Protein AF-A0A7W0TZF8-F1 (afdb_monomer)

Radius of gyration: 10.67 Å; Cα contacts (8 Å, |Δi|>4): 109; chains: 1; bounding box: 21×29×24 Å

Sequence (59 aa):
LRETPSLDGALIVGQPQGSLLVVTGPVVEGSSLLWYPVQSAVDPALTGFIAADLVGTEP

pLDDT: mean 86.59, std 9.42, range [44.78, 94.69]

Secondary structure (DSSP, 8-state):
-BSSSSTTS-B--PPPTT--EEE-S--EEETTEEEEEEEESS-TT-EEEEEGGGS----

Structure (mmCIF, N/CA/C/O backbone):
data_AF-A0A7W0TZF8-F1
#
_entry.id   AF-A0A7W0TZF8-F1
#
loop_
_atom_site.group_PDB
_atom_site.id
_atom_site.type_symbol
_atom_site.label_at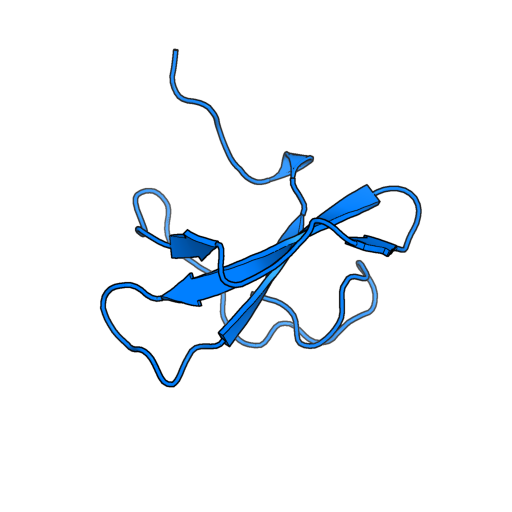om_id
_atom_site.label_alt_id
_atom_site.label_comp_id
_atom_site.label_asym_id
_atom_site.label_entity_id
_atom_site.label_seq_id
_atom_site.pdbx_PDB_ins_code
_atom_site.Cartn_x
_atom_site.Cartn_y
_atom_site.Cartn_z
_atom_site.occupancy
_atom_site.B_iso_or_equiv
_atom_site.auth_seq_id
_atom_site.auth_comp_id
_atom_site.auth_asym_id
_atom_site.auth_atom_id
_atom_site.pdbx_PDB_model_num
ATOM 1 N N . LEU A 1 1 ? 7.563 -1.239 3.041 1.00 87.69 1 LEU A N 1
ATOM 2 C CA . LEU A 1 1 ? 6.645 -2.148 2.328 1.00 87.69 1 LEU A CA 1
ATOM 3 C C . LEU A 1 1 ? 6.813 -3.544 2.877 1.00 87.69 1 LEU A C 1
ATOM 5 O O . LEU A 1 1 ? 7.951 -3.972 3.060 1.00 87.69 1 LEU A O 1
ATOM 9 N N . ARG A 1 2 ? 5.708 -4.226 3.157 1.00 90.50 2 ARG A N 1
ATOM 10 C CA . ARG A 1 2 ? 5.702 -5.628 3.582 1.00 90.50 2 ARG A CA 1
ATOM 11 C C . ARG A 1 2 ? 5.044 -6.517 2.537 1.00 90.50 2 ARG A C 1
ATOM 13 O O . ARG A 1 2 ? 4.185 -6.039 1.800 1.00 90.50 2 ARG A O 1
ATOM 20 N N . GLU A 1 3 ? 5.443 -7.785 2.497 1.00 91.44 3 GLU A N 1
ATOM 21 C CA . GLU A 1 3 ? 4.888 -8.784 1.567 1.00 91.44 3 GLU A CA 1
ATOM 22 C C . GLU A 1 3 ? 3.421 -9.101 1.852 1.00 91.44 3 GLU A C 1
ATOM 24 O O . GLU A 1 3 ? 2.643 -9.345 0.936 1.00 91.44 3 GLU A O 1
ATOM 29 N N . THR A 1 4 ? 3.026 -9.047 3.123 1.00 90.88 4 THR A N 1
ATOM 30 C CA . THR A 1 4 ? 1.656 -9.306 3.570 1.00 90.88 4 THR A CA 1
ATOM 31 C C . THR A 1 4 ? 1.155 -8.161 4.450 1.00 90.88 4 THR A C 1
ATOM 33 O O . THR A 1 4 ? 1.976 -7.508 5.104 1.00 90.88 4 THR A O 1
ATOM 36 N N . PRO A 1 5 ? -0.169 -7.937 4.539 1.00 89.81 5 PRO A N 1
ATOM 37 C CA . PRO A 1 5 ? -0.775 -6.960 5.444 1.00 89.81 5 PRO A CA 1
ATOM 38 C C . PRO A 1 5 ? -0.711 -7.447 6.905 1.00 89.81 5 PRO A C 1
ATOM 40 O O . PRO A 1 5 ? -1.715 -7.784 7.517 1.00 89.81 5 PRO A O 1
ATOM 43 N N . SER A 1 6 ? 0.494 -7.583 7.453 1.00 88.88 6 SER A N 1
ATOM 44 C CA . SER A 1 6 ? 0.744 -8.086 8.804 1.00 88.88 6 SER A CA 1
ATOM 45 C C . SER A 1 6 ? 2.065 -7.542 9.340 1.00 88.88 6 SER A C 1
ATOM 47 O O . SER A 1 6 ? 3.031 -7.372 8.591 1.00 88.88 6 SER A O 1
ATOM 49 N N . LEU A 1 7 ? 2.129 -7.310 10.653 1.00 85.38 7 LEU A N 1
ATOM 50 C CA . LEU A 1 7 ? 3.367 -6.930 11.342 1.00 85.38 7 LEU A CA 1
ATOM 51 C C . LEU A 1 7 ? 4.398 -8.069 11.386 1.00 85.38 7 LEU A C 1
ATOM 53 O O . LEU A 1 7 ? 5.589 -7.799 11.557 1.00 85.38 7 LEU A O 1
ATOM 57 N N . ASP A 1 8 ? 3.961 -9.305 11.161 1.00 87.56 8 ASP A N 1
ATOM 58 C CA . ASP A 1 8 ? 4.811 -10.492 11.036 1.00 87.56 8 ASP A CA 1
ATOM 59 C C . ASP A 1 8 ? 5.256 -10.742 9.584 1.00 87.56 8 ASP A C 1
ATOM 61 O O . ASP A 1 8 ? 6.157 -11.539 9.334 1.00 87.56 8 ASP A O 1
ATOM 65 N N . GLY A 1 9 ? 4.649 -10.051 8.610 1.00 83.69 9 GLY A N 1
ATOM 66 C CA . GLY A 1 9 ? 5.006 -10.166 7.196 1.00 83.69 9 GLY A CA 1
ATOM 67 C C . GLY A 1 9 ? 6.421 -9.666 6.924 1.00 83.69 9 GLY A C 1
ATOM 68 O O . GLY A 1 9 ? 6.820 -8.639 7.473 1.00 83.69 9 GLY A O 1
ATOM 69 N N . ALA A 1 10 ? 7.180 -10.331 6.054 1.00 89.25 10 ALA A N 1
ATOM 70 C CA . ALA A 1 10 ? 8.548 -9.910 5.767 1.00 89.25 10 ALA A CA 1
ATOM 71 C C . ALA A 1 10 ? 8.596 -8.469 5.227 1.00 89.25 10 ALA A C 1
ATOM 73 O O . ALA A 1 10 ? 7.746 -8.036 4.439 1.00 89.25 10 ALA A O 1
ATOM 74 N N . LEU A 1 11 ? 9.591 -7.705 5.684 1.00 88.62 11 LEU A N 1
ATOM 75 C CA . LEU A 1 11 ? 9.847 -6.364 5.176 1.00 88.62 11 LEU A CA 1
ATOM 76 C C . LEU A 1 11 ? 10.545 -6.485 3.820 1.00 88.62 11 LEU A C 1
ATOM 78 O O . LEU A 1 11 ? 11.696 -6.901 3.758 1.00 88.62 11 LEU A O 1
ATOM 82 N N . ILE A 1 12 ? 9.860 -6.075 2.755 1.00 87.69 12 ILE A N 1
ATOM 83 C CA . ILE A 1 12 ? 10.439 -6.006 1.408 1.00 87.69 12 ILE A CA 1
ATOM 84 C C . ILE A 1 12 ? 11.504 -4.911 1.384 1.00 87.69 12 ILE A C 1
ATOM 86 O O . ILE A 1 12 ? 12.638 -5.118 0.971 1.00 87.69 12 ILE A O 1
ATOM 90 N N . VAL A 1 13 ? 11.116 -3.713 1.829 1.00 86.31 13 VAL A N 1
ATOM 91 C CA . VAL A 1 13 ? 11.967 -2.523 1.787 1.00 86.31 13 VAL A CA 1
ATOM 92 C C . VAL A 1 13 ? 11.478 -1.477 2.788 1.00 86.31 13 VAL A C 1
ATOM 94 O O . VAL A 1 13 ? 10.271 -1.247 2.926 1.00 86.31 13 VAL A O 1
ATOM 97 N N . GLY A 1 14 ? 12.403 -0.819 3.486 1.00 8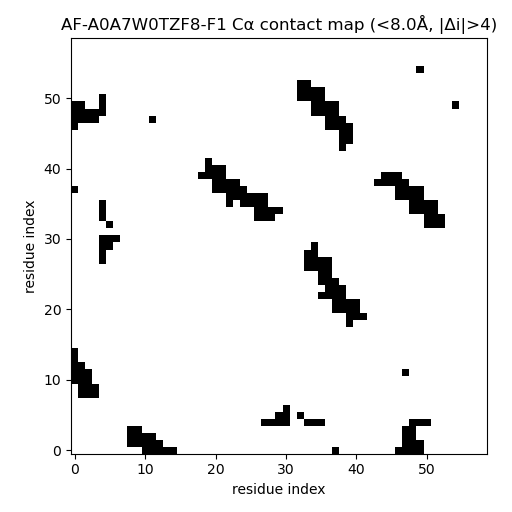3.56 14 GLY A N 1
ATOM 98 C CA . GLY A 1 14 ? 12.102 0.387 4.258 1.00 83.56 14 GLY A CA 1
ATOM 99 C C . GLY A 1 14 ? 11.884 1.564 3.309 1.00 83.56 14 GLY A C 1
ATOM 100 O O . GLY A 1 14 ? 12.725 1.821 2.456 1.00 83.56 14 GLY A O 1
ATOM 101 N N . GLN A 1 15 ? 10.753 2.258 3.421 1.00 80.50 15 GLN A N 1
ATOM 102 C CA . GLN A 1 15 ? 10.503 3.455 2.617 1.00 80.50 15 GLN A CA 1
ATOM 103 C C . GLN A 1 15 ? 11.001 4.673 3.402 1.00 80.50 15 GLN A C 1
ATOM 105 O O . GLN A 1 15 ? 10.556 4.856 4.537 1.00 80.50 15 GLN A O 1
ATOM 110 N N . PRO A 1 16 ? 11.935 5.475 2.861 1.00 80.44 16 PRO A N 1
ATOM 111 C CA . PRO A 1 16 ? 12.352 6.703 3.522 1.00 80.44 16 PRO A CA 1
ATOM 112 C C . PRO A 1 16 ? 11.178 7.685 3.614 1.00 80.44 16 PRO A C 1
ATOM 114 O O . PRO A 1 16 ? 10.252 7.652 2.798 1.00 80.44 16 PRO A O 1
ATOM 117 N N . GLN A 1 17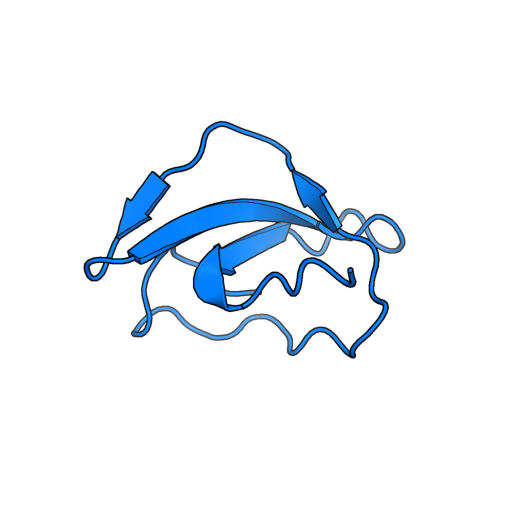 ? 11.220 8.573 4.606 1.00 81.44 17 GLN A N 1
ATOM 118 C CA . GLN A 1 17 ? 10.229 9.640 4.737 1.00 81.44 17 GLN A CA 1
ATOM 119 C C . GLN A 1 17 ? 10.194 10.500 3.461 1.00 81.44 17 GLN A C 1
ATOM 121 O O . GLN A 1 17 ? 11.232 10.738 2.845 1.00 81.44 17 GLN A O 1
ATOM 126 N N . GLY A 1 18 ? 8.997 10.925 3.049 1.00 81.06 18 GLY A N 1
ATOM 127 C CA . GLY A 1 18 ? 8.787 11.662 1.796 1.00 81.06 18 GLY A CA 1
ATOM 128 C C . GLY A 1 18 ? 8.700 10.786 0.539 1.00 81.06 18 GLY A C 1
ATOM 129 O O . GLY A 1 18 ? 8.573 11.316 -0.563 1.00 81.06 18 GLY A O 1
ATOM 130 N N . SER A 1 19 ? 8.744 9.455 0.670 1.00 85.06 19 SER A N 1
ATOM 131 C CA . SER A 1 19 ? 8.503 8.552 -0.463 1.00 85.06 19 SER A CA 1
ATOM 132 C C . SER A 1 19 ? 7.049 8.617 -0.917 1.00 85.06 19 SER A C 1
ATOM 134 O O . SER A 1 19 ? 6.133 8.433 -0.115 1.00 85.06 19 SER A O 1
ATOM 136 N N . LEU A 1 20 ? 6.839 8.811 -2.219 1.00 87.50 20 LEU A N 1
ATOM 137 C CA . LEU A 1 20 ? 5.508 8.779 -2.812 1.00 87.50 20 LEU A CA 1
ATOM 138 C C . LEU A 1 20 ? 5.115 7.341 -3.167 1.00 87.50 20 LEU A C 1
ATOM 140 O O . LEU A 1 20 ? 5.781 6.665 -3.956 1.00 87.50 20 LEU A O 1
ATOM 144 N N . LEU A 1 21 ? 3.999 6.898 -2.598 1.00 89.44 21 LEU A N 1
ATOM 145 C CA . LEU A 1 21 ? 3.412 5.585 -2.825 1.00 89.44 21 LEU A CA 1
ATOM 146 C C . LEU A 1 21 ? 2.017 5.752 -3.427 1.00 89.44 21 LEU A C 1
ATOM 148 O O . LEU A 1 21 ? 1.246 6.611 -3.004 1.00 89.44 21 LEU A O 1
ATOM 152 N N . VAL A 1 22 ? 1.688 4.918 -4.406 1.00 92.06 22 VAL A N 1
ATOM 153 C CA . VAL A 1 22 ? 0.378 4.888 -5.057 1.00 92.06 22 VAL A CA 1
ATOM 154 C C . VAL A 1 22 ? -0.426 3.740 -4.472 1.00 92.06 22 VAL A C 1
ATOM 156 O O . VAL A 1 22 ? 0.040 2.604 -4.485 1.00 92.06 22 VAL A O 1
ATOM 159 N N . VAL A 1 23 ? -1.633 4.019 -3.982 1.00 93.31 23 VAL A N 1
ATOM 160 C CA . VAL A 1 23 ? -2.562 2.978 -3.523 1.00 93.31 23 VAL A CA 1
ATOM 161 C C . VAL A 1 23 ? -3.131 2.250 -4.739 1.00 93.31 23 VAL A C 1
ATOM 163 O O . VAL A 1 23 ? -3.729 2.874 -5.614 1.00 93.31 23 VAL A O 1
ATOM 166 N N . THR A 1 24 ? -2.935 0.935 -4.805 1.00 94.19 24 THR A N 1
ATOM 167 C CA . THR A 1 24 ? -3.290 0.116 -5.978 1.00 94.19 24 THR A CA 1
ATOM 168 C C . THR A 1 24 ? -4.583 -0.678 -5.809 1.00 94.19 24 THR A C 1
ATOM 170 O O . THR A 1 24 ? -5.048 -1.305 -6.759 1.00 94.19 24 THR A O 1
ATOM 173 N N . GLY A 1 25 ? -5.193 -0.654 -4.624 1.00 93.38 25 GLY A N 1
ATOM 174 C CA . GLY A 1 25 ? -6.381 -1.446 -4.323 1.00 93.38 25 GLY A CA 1
ATOM 175 C C . GLY A 1 25 ? -7.077 -1.044 -3.021 1.00 93.38 25 GLY A C 1
ATOM 176 O O . GLY A 1 25 ? -6.667 -0.080 -2.371 1.00 93.38 25 GLY A O 1
ATOM 177 N N . PRO A 1 26 ? -8.146 -1.766 -2.638 1.00 93.00 26 PRO A N 1
ATOM 178 C CA . PRO A 1 26 ? -8.869 -1.496 -1.403 1.00 93.00 26 PRO A CA 1
ATOM 179 C C . PRO A 1 26 ? -7.996 -1.775 -0.177 1.00 93.00 26 PRO A C 1
ATOM 181 O O . PRO A 1 26 ? -7.109 -2.627 -0.205 1.00 93.00 26 PRO A O 1
ATOM 184 N N . VAL A 1 27 ? -8.286 -1.067 0.914 1.00 92.94 27 VAL A N 1
ATOM 185 C CA . VAL A 1 27 ? -7.666 -1.321 2.216 1.00 92.94 27 VAL A CA 1
ATOM 186 C C . VAL A 1 27 ? -7.994 -2.738 2.694 1.00 92.94 27 VAL A C 1
ATOM 188 O O . VAL A 1 27 ? -9.111 -3.224 2.506 1.00 92.94 27 VAL A O 1
ATOM 191 N N . VAL A 1 28 ? -7.016 -3.397 3.310 1.00 94.06 28 VAL A N 1
ATOM 192 C CA . VAL A 1 28 ? -7.140 -4.756 3.845 1.00 94.06 28 VAL A CA 1
ATOM 193 C C . VAL A 1 28 ? -6.853 -4.726 5.338 1.00 94.06 28 VAL A C 1
ATOM 195 O O . VAL A 1 28 ? -5.917 -4.065 5.780 1.00 94.06 28 VAL A O 1
ATOM 198 N N . GLU A 1 29 ? -7.647 -5.439 6.127 1.00 92.31 29 GLU A N 1
ATOM 199 C CA . GLU A 1 29 ? -7.405 -5.582 7.560 1.00 92.31 29 GLU A CA 1
ATOM 200 C C . GLU A 1 29 ? -6.452 -6.756 7.821 1.00 92.31 29 GLU A C 1
ATOM 202 O O . GLU A 1 29 ? -6.604 -7.834 7.242 1.00 92.31 29 GLU A O 1
ATOM 207 N N . GLY A 1 30 ? -5.462 -6.559 8.689 1.00 90.94 30 GLY A N 1
ATOM 208 C CA . GLY A 1 30 ? -4.538 -7.617 9.074 1.00 90.94 30 GLY A CA 1
ATOM 209 C C . GLY A 1 30 ? -3.689 -7.251 10.287 1.00 90.94 30 GLY A C 1
ATOM 210 O O . GLY A 1 30 ? -3.261 -6.109 10.459 1.00 90.94 30 GLY A O 1
ATOM 211 N N . SER A 1 31 ? -3.494 -8.223 11.182 1.00 86.06 31 SER A N 1
ATOM 212 C CA . SER A 1 31 ? -2.860 -8.020 12.497 1.00 86.06 31 SER A CA 1
ATOM 213 C C . SER A 1 31 ? -3.461 -6.848 13.286 1.00 86.06 31 SER A C 1
ATOM 215 O O . SER A 1 31 ? -2.732 -6.061 13.885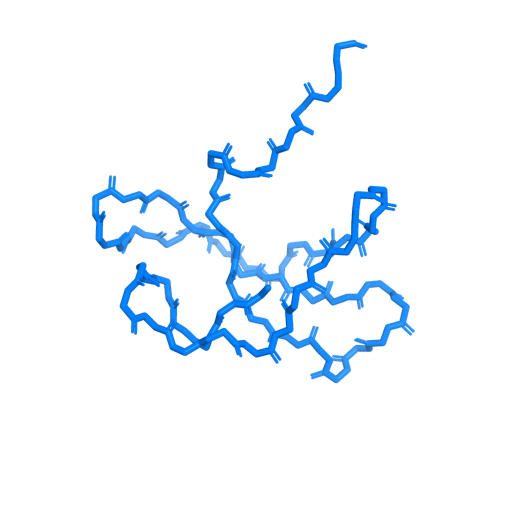 1.00 86.06 31 SER A O 1
ATOM 217 N N . SER A 1 32 ? -4.792 -6.716 13.252 1.00 86.94 32 SER A N 1
ATOM 218 C CA . SER A 1 32 ? -5.550 -5.637 13.909 1.00 86.94 32 SER A CA 1
ATOM 219 C C . SER A 1 32 ? -5.220 -4.219 13.417 1.00 86.94 32 SER A C 1
ATOM 221 O O . SER A 1 32 ? -5.552 -3.244 14.087 1.00 86.94 32 SER A O 1
ATOM 223 N N . LEU A 1 33 ? -4.571 -4.09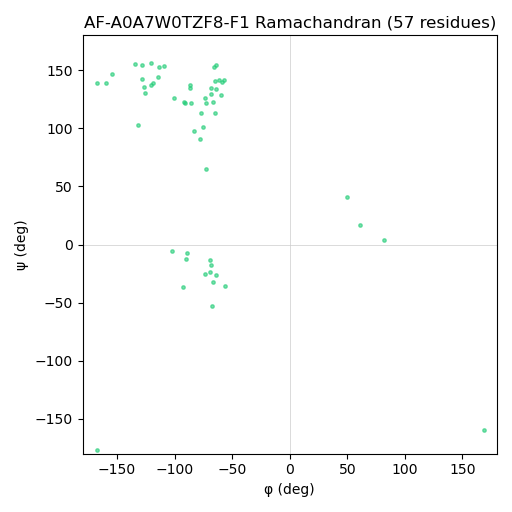4 12.256 1.00 90.25 33 LEU A N 1
ATOM 224 C CA . LEU A 1 33 ? -4.280 -2.830 11.588 1.00 90.25 33 LEU A CA 1
ATOM 225 C C . LEU A 1 33 ? -4.911 -2.813 10.197 1.00 90.25 33 LEU A C 1
ATOM 227 O O . LEU A 1 33 ? -5.135 -3.851 9.574 1.00 90.25 33 LEU A O 1
ATOM 231 N N . LEU A 1 34 ? -5.156 -1.609 9.693 1.00 92.44 34 LEU A N 1
ATOM 232 C CA . LEU A 1 34 ? -5.531 -1.395 8.302 1.00 92.44 34 LEU A CA 1
ATOM 233 C C . LEU A 1 34 ? -4.271 -1.265 7.449 1.00 92.44 34 LEU A C 1
ATOM 235 O O . LEU A 1 34 ? -3.326 -0.578 7.836 1.00 92.44 34 LEU A O 1
ATOM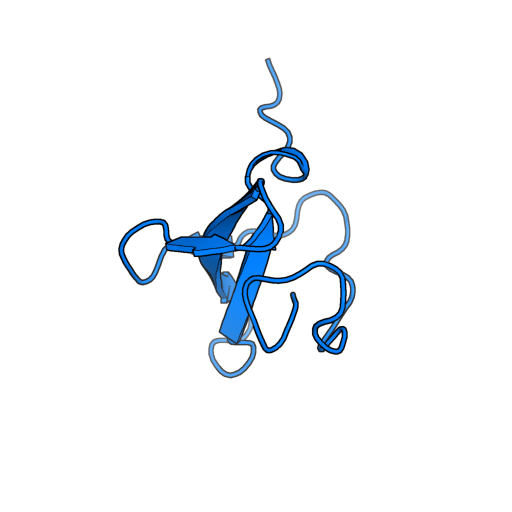 239 N N . TRP A 1 35 ? -4.266 -1.898 6.282 1.00 93.88 35 TRP A N 1
ATOM 240 C CA . TRP A 1 35 ? -3.140 -1.925 5.357 1.00 93.88 35 TRP A CA 1
ATOM 241 C C . TRP A 1 35 ? -3.559 -1.460 3.976 1.00 93.88 35 TRP A C 1
ATOM 243 O O . TRP A 1 35 ? -4.521 -1.966 3.397 1.00 93.88 35 TRP A O 1
ATOM 253 N N . TYR A 1 36 ? -2.788 -0.537 3.417 1.00 93.38 36 TYR A N 1
ATOM 254 C CA . TYR A 1 36 ? -2.948 -0.111 2.039 1.00 93.38 36 TYR A CA 1
ATOM 255 C C . TYR A 1 36 ? -2.050 -0.955 1.133 1.00 93.38 36 TYR A C 1
ATOM 257 O O . TYR A 1 36 ? -0.831 -0.969 1.347 1.00 93.38 36 TYR A O 1
ATOM 265 N N . PRO A 1 37 ? -2.611 -1.648 0.125 1.00 94.69 37 PRO A N 1
ATOM 266 C CA . PRO A 1 37 ? -1.813 -2.155 -0.977 1.00 94.69 37 PRO A CA 1
ATOM 267 C C . PRO A 1 37 ? -1.278 -0.958 -1.757 1.00 94.69 37 PRO A C 1
ATOM 269 O O . PRO A 1 37 ? -2.033 -0.088 -2.201 1.00 94.69 37 PRO A O 1
ATOM 272 N N . VAL A 1 38 ? 0.038 -0.892 -1.878 1.00 93.94 38 VAL A N 1
ATOM 273 C CA . VAL A 1 38 ? 0.739 0.238 -2.468 1.00 93.94 38 VAL A CA 1
ATOM 274 C C . VAL A 1 38 ? 1.816 -0.222 -3.434 1.00 93.94 38 VAL A C 1
ATOM 276 O O . VAL A 1 38 ? 2.377 -1.314 -3.325 1.00 93.94 38 VAL A O 1
ATOM 279 N N . GLN A 1 39 ? 2.132 0.664 -4.363 1.00 93.81 39 GLN A N 1
ATOM 280 C CA . GLN A 1 39 ? 3.237 0.543 -5.295 1.00 93.81 39 GLN A CA 1
ATOM 281 C C . GLN A 1 39 ? 4.073 1.819 -5.238 1.00 93.81 39 GLN A C 1
ATOM 283 O O . GLN A 1 39 ? 3.523 2.914 -5.101 1.00 93.81 39 GLN A O 1
ATOM 288 N N . SER A 1 40 ? 5.395 1.706 -5.341 1.00 89.56 40 SER A N 1
ATOM 289 C CA . SER A 1 40 ? 6.250 2.889 -5.444 1.00 89.56 40 SER A CA 1
ATOM 290 C C . SER A 1 40 ? 5.960 3.652 -6.737 1.00 89.56 40 SER A C 1
ATOM 292 O O . SER A 1 40 ? 5.861 3.071 -7.819 1.00 89.56 40 SER A O 1
ATOM 294 N N . ALA A 1 41 ? 5.823 4.976 -6.621 1.00 88.06 41 ALA A N 1
ATOM 295 C CA . ALA A 1 41 ? 5.645 5.850 -7.778 1.00 88.06 41 ALA A CA 1
ATOM 296 C C . ALA A 1 41 ? 6.918 5.946 -8.638 1.00 88.06 41 ALA A C 1
ATOM 298 O O . ALA A 1 41 ? 6.843 6.272 -9.819 1.00 88.06 41 ALA A O 1
ATOM 299 N N . VAL A 1 42 ? 8.082 5.679 -8.035 1.00 86.44 42 VAL A N 1
ATOM 300 C CA . VAL A 1 4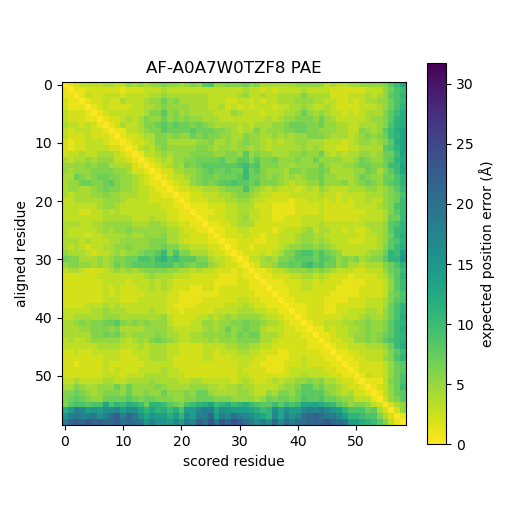2 ? 9.396 5.782 -8.686 1.00 86.44 42 VAL A CA 1
ATOM 301 C C . VAL A 1 42 ? 9.821 4.446 -9.294 1.00 86.44 42 VAL A C 1
ATOM 303 O O . VAL A 1 42 ? 10.414 4.431 -10.367 1.00 86.44 42 VAL A O 1
ATOM 306 N N . ASP A 1 43 ? 9.499 3.332 -8.631 1.00 87.00 43 ASP A N 1
ATOM 307 C CA . ASP A 1 43 ? 9.817 1.985 -9.106 1.00 87.00 43 ASP A CA 1
ATOM 308 C C . ASP A 1 43 ? 8.579 1.074 -9.027 1.00 87.00 43 ASP A C 1
ATOM 310 O O . ASP A 1 43 ? 8.221 0.603 -7.947 1.00 87.00 43 ASP A O 1
ATOM 314 N N . PRO A 1 44 ? 7.897 0.801 -10.151 1.00 86.88 44 PRO A N 1
ATOM 315 C CA . PRO A 1 44 ? 6.644 0.053 -10.137 1.00 86.88 44 PRO A CA 1
ATOM 316 C C . PRO A 1 44 ? 6.813 -1.430 -9.776 1.00 86.88 44 PRO A C 1
ATOM 318 O O . PRO A 1 44 ? 5.818 -2.091 -9.489 1.00 86.88 44 PRO A O 1
ATOM 321 N N . ALA A 1 45 ? 8.041 -1.964 -9.775 1.00 87.56 45 ALA A N 1
ATOM 322 C CA . ALA A 1 45 ? 8.304 -3.330 -9.327 1.00 87.56 45 ALA A CA 1
ATOM 323 C C . ALA A 1 45 ? 8.210 -3.458 -7.795 1.00 87.56 45 ALA A C 1
ATOM 325 O O . ALA A 1 45 ? 7.878 -4.530 -7.282 1.00 87.56 45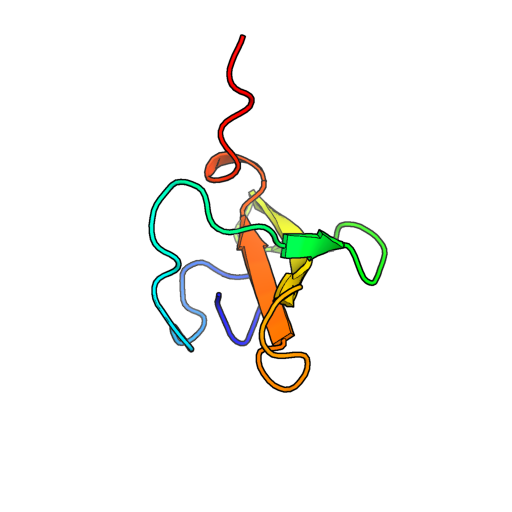 ALA A O 1
ATOM 326 N N . LEU A 1 46 ? 8.432 -2.365 -7.059 1.00 89.44 46 LEU A N 1
ATOM 327 C CA . LEU A 1 46 ? 8.230 -2.307 -5.616 1.00 89.44 46 LEU A CA 1
ATOM 328 C C . LEU A 1 46 ? 6.746 -2.162 -5.275 1.00 89.44 46 LEU A C 1
ATOM 330 O O . LEU A 1 46 ? 6.214 -1.060 -5.120 1.00 89.44 46 LEU A O 1
ATOM 334 N N . THR A 1 47 ? 6.099 -3.309 -5.103 1.00 92.38 47 THR A N 1
ATOM 335 C CA . THR A 1 47 ? 4.735 -3.434 -4.582 1.00 92.38 47 THR A CA 1
ATOM 336 C C . THR A 1 47 ? 4.749 -4.032 -3.180 1.00 92.38 47 THR A C 1
ATOM 338 O O . THR A 1 47 ? 5.683 -4.731 -2.791 1.00 92.38 47 THR A O 1
ATOM 341 N N . GLY A 1 48 ? 3.728 -3.733 -2.385 1.00 93.06 48 GLY A N 1
ATOM 342 C CA . GLY A 1 48 ? 3.540 -4.361 -1.084 1.00 93.06 48 GLY A CA 1
ATOM 343 C C . GLY A 1 48 ? 2.472 -3.663 -0.264 1.00 93.06 48 GLY A C 1
ATOM 344 O O . GLY A 1 48 ? 1.641 -2.929 -0.789 1.00 93.06 48 GLY A O 1
ATOM 345 N N . PHE A 1 49 ? 2.516 -3.876 1.044 1.00 93.06 49 PHE A N 1
ATOM 346 C CA . PHE A 1 49 ? 1.564 -3.298 1.981 1.00 93.06 49 PHE A CA 1
ATOM 347 C C . PHE A 1 49 ? 2.247 -2.306 2.921 1.00 93.06 49 PHE A C 1
ATOM 349 O O . PHE A 1 49 ? 3.396 -2.503 3.347 1.00 93.06 49 PHE A O 1
ATOM 356 N N . ILE A 1 50 ? 1.531 -1.238 3.258 1.00 91.12 50 ILE A N 1
ATOM 357 C CA . ILE A 1 50 ? 1.906 -0.295 4.313 1.00 91.12 50 ILE A CA 1
ATOM 358 C C . ILE A 1 50 ? 0.749 -0.150 5.297 1.00 91.12 50 ILE A C 1
ATOM 360 O O . ILE A 1 50 ? -0.405 -0.052 4.888 1.00 91.12 50 ILE A O 1
ATOM 364 N N . ALA A 1 51 ? 1.051 -0.177 6.594 1.00 91.12 51 ALA A N 1
ATOM 365 C CA . ALA A 1 51 ? 0.037 0.029 7.616 1.00 91.12 51 ALA A CA 1
ATOM 366 C C . ALA A 1 51 ? -0.437 1.486 7.568 1.00 91.12 51 ALA A C 1
ATOM 368 O O . ALA A 1 51 ? 0.386 2.398 7.497 1.00 91.12 51 ALA A O 1
ATOM 369 N N . ALA A 1 52 ? -1.749 1.695 7.625 1.00 87.75 52 ALA A N 1
ATOM 370 C CA . ALA A 1 52 ? -2.379 3.009 7.582 1.00 87.75 52 ALA A CA 1
ATOM 371 C C . ALA A 1 52 ? -1.855 3.941 8.682 1.00 87.75 52 ALA A C 1
ATOM 373 O O . ALA A 1 52 ? -1.649 5.119 8.432 1.00 87.75 52 ALA A O 1
ATOM 374 N N . ASP A 1 53 ? -1.568 3.384 9.858 1.00 84.75 53 ASP A N 1
ATOM 375 C CA . ASP A 1 53 ? -1.008 4.099 11.009 1.00 84.75 53 ASP A CA 1
ATOM 376 C C . ASP A 1 53 ? 0.406 4.661 10.749 1.00 84.75 53 ASP A C 1
ATOM 378 O O . ASP A 1 53 ? 0.809 5.663 11.328 1.00 84.75 53 ASP A O 1
ATOM 382 N N . LEU A 1 54 ? 1.157 4.046 9.827 1.00 78.62 54 LEU A N 1
ATOM 383 C CA . LEU A 1 54 ? 2.501 4.487 9.438 1.00 78.62 54 LEU A CA 1
ATOM 384 C C . LEU A 1 54 ? 2.482 5.506 8.293 1.00 78.62 54 LEU A C 1
ATOM 386 O O . LEU A 1 54 ? 3.533 6.043 7.933 1.00 78.62 54 LEU A O 1
ATOM 390 N N . VAL A 1 55 ? 1.316 5.757 7.693 1.00 78.50 55 VAL A N 1
ATOM 391 C CA . VAL A 1 55 ? 1.150 6.817 6.702 1.00 78.50 55 VAL A CA 1
ATOM 392 C C . VAL A 1 55 ? 0.923 8.114 7.467 1.00 78.50 55 VAL A C 1
ATOM 394 O O . VAL A 1 55 ? -0.180 8.404 7.920 1.00 78.50 55 VAL A O 1
ATOM 397 N N . GLY A 1 56 ? 1.990 8.895 7.633 1.00 68.88 56 GLY A N 1
ATOM 398 C CA . GLY A 1 56 ? 1.885 10.222 8.226 1.00 68.88 56 GLY A CA 1
ATO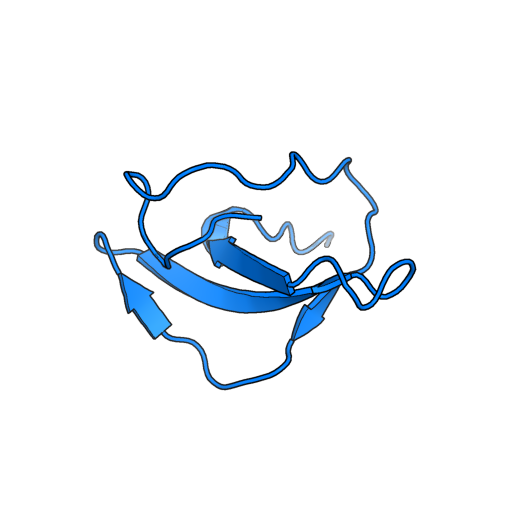M 399 C C . GLY A 1 56 ? 1.054 11.136 7.328 1.00 68.88 56 GLY A C 1
ATOM 400 O O . GLY A 1 56 ? 1.481 11.469 6.226 1.00 68.88 56 GLY A O 1
ATOM 401 N N . THR A 1 57 ? -0.122 11.554 7.791 1.00 57.97 57 THR A N 1
ATOM 402 C CA . THR A 1 57 ? -0.780 12.746 7.253 1.00 57.97 57 THR A CA 1
ATOM 403 C C . THR A 1 57 ? -0.036 13.948 7.820 1.00 57.97 57 THR A C 1
ATOM 405 O O . THR A 1 57 ? -0.205 14.275 8.996 1.00 57.97 57 THR A O 1
ATOM 408 N N . GLU A 1 58 ? 0.845 14.560 7.031 1.00 53.38 58 GLU A N 1
ATOM 409 C CA . GLU A 1 58 ? 1.369 15.879 7.387 1.00 53.38 58 GLU A CA 1
ATOM 410 C C . GLU A 1 58 ? 0.175 16.859 7.478 1.00 53.38 58 GLU A C 1
ATOM 412 O O . GLU A 1 58 ? -0.664 16.846 6.571 1.00 53.38 58 GLU A O 1
ATOM 417 N N . PRO A 1 59 ? 0.023 17.618 8.583 1.00 44.78 59 PRO A N 1
ATOM 418 C CA . PRO A 1 59 ? -1.019 18.637 8.721 1.00 44.78 59 PRO A CA 1
ATOM 419 C C . PRO A 1 59 ? -0.786 19.862 7.826 1.00 44.78 59 PRO A C 1
ATOM 421 O O . PRO A 1 59 ? 0.387 20.163 7.506 1.00 44.78 59 PRO A O 1
#

Nearest PDB structures (foldseek):
  2d9u-assembly1_A  TM=5.802E-01  e=1.225E+00  Homo sapiens
  2dnv-assembly1_A  TM=6.238E-01  e=2.046E+00  Mus musculus
  2yyz-assembly1_A  TM=5.268E-01  e=4.705E+00  Thermotoga maritima MSB8

Solvent-accessible surface area (backbone atoms only — not comparable to full-atom values): 3574 Å² total; per-residue (Å²): 58,15,75,37,55,36,90,85,33,58,74,76,45,88,73,62,89,90,64,62,66,41,75,76,57,74,74,41,81,28,82,95,38,50,16,36,34,30,26,33,72,90,43,75,85,51,61,30,21,42,50,53,89,75,56,78,77,80,130

Mean predicted aligned error: 4.53 Å

Foldseek 3Di:
DFADPEPPGDDPDDDDPPFDWDQDDDWDDYPNFIWGFTAGPVDRVDTHIDTPVPPDPDD